Protein AF-A0A9P8Y0T2-F1 (afdb_monomer)

Structure (mmCIF, N/CA/C/O backbone):
data_AF-A0A9P8Y0T2-F1
#
_entry.id   AF-A0A9P8Y0T2-F1
#
loop_
_atom_site.group_PDB
_atom_site.id
_atom_site.type_symbol
_atom_site.label_atom_id
_atom_site.label_alt_id
_atom_site.label_comp_id
_atom_site.label_asym_id
_atom_site.label_entity_id
_atom_site.label_seq_id
_atom_site.pdbx_PDB_ins_code
_atom_site.Cartn_x
_atom_site.Cartn_y
_atom_site.Cartn_z
_atom_site.occupancy
_atom_site.B_iso_or_equiv
_atom_site.auth_seq_id
_atom_site.auth_comp_id
_atom_site.auth_asym_id
_atom_site.auth_atom_id
_atom_site.pdbx_PDB_model_num
ATOM 1 N N . MET A 1 1 ? 9.370 -2.115 -19.697 1.00 66.06 1 MET A N 1
ATOM 2 C CA . MET A 1 1 ? 8.048 -1.957 -19.065 1.00 66.06 1 MET A CA 1
ATOM 3 C C . MET A 1 1 ? 7.428 -0.648 -19.509 1.00 66.06 1 MET A C 1
ATOM 5 O O . MET A 1 1 ? 8.153 0.275 -19.869 1.00 66.06 1 MET A O 1
ATOM 9 N N . SER A 1 2 ? 6.104 -0.543 -19.513 1.00 83.56 2 SER A N 1
ATOM 10 C CA . SER A 1 2 ? 5.389 0.677 -19.894 1.00 83.56 2 SER A CA 1
ATOM 11 C C . SER A 1 2 ? 5.462 1.771 -18.817 1.00 83.56 2 SER A C 1
ATOM 13 O O . SER A 1 2 ? 4.901 1.629 -17.729 1.00 83.56 2 SER A O 1
ATOM 15 N N . SER A 1 3 ? 6.065 2.924 -19.147 1.00 90.44 3 SER A N 1
ATOM 16 C CA . SER A 1 3 ? 6.069 4.123 -18.279 1.00 90.44 3 SER A CA 1
ATOM 17 C C . SER A 1 3 ? 4.651 4.513 -17.838 1.00 90.44 3 SER A C 1
ATOM 19 O O . SER A 1 3 ? 4.411 4.823 -16.671 1.00 90.44 3 SER A O 1
ATOM 21 N N . ARG A 1 4 ? 3.671 4.396 -18.744 1.00 94.50 4 ARG A N 1
ATOM 22 C CA . ARG A 1 4 ? 2.270 4.737 -18.469 1.00 94.50 4 ARG A CA 1
ATOM 23 C C . ARG A 1 4 ? 1.627 3.795 -17.449 1.00 94.50 4 ARG A C 1
ATOM 25 O O . ARG A 1 4 ? 0.858 4.256 -16.609 1.00 94.50 4 ARG A O 1
ATOM 32 N N . ALA A 1 5 ? 1.955 2.501 -17.488 1.00 94.56 5 ALA A N 1
ATOM 33 C CA . ALA A 1 5 ? 1.454 1.536 -16.508 1.00 94.56 5 ALA A CA 1
ATOM 34 C C . ALA A 1 5 ? 1.958 1.869 -15.095 1.00 94.56 5 ALA A C 1
ATOM 36 O O . ALA A 1 5 ? 1.181 1.852 -14.137 1.00 94.56 5 ALA A O 1
ATOM 37 N N . HIS A 1 6 ? 3.228 2.259 -14.9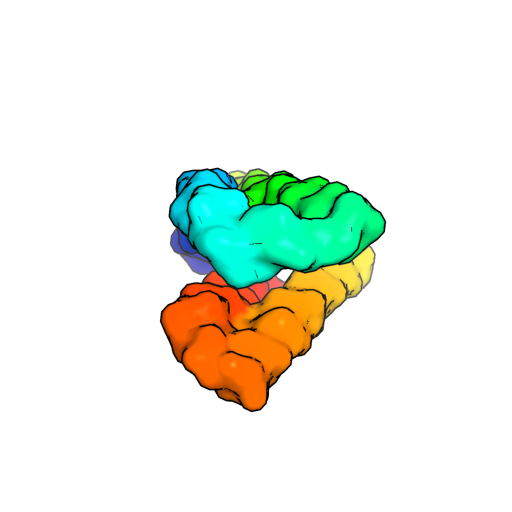72 1.00 95.44 6 HIS A N 1
ATOM 38 C CA . HIS A 1 6 ? 3.788 2.724 -13.706 1.00 95.44 6 HIS A CA 1
ATOM 39 C C . HIS A 1 6 ? 3.186 4.055 -13.238 1.00 95.44 6 HIS A C 1
ATOM 41 O O . HIS A 1 6 ? 2.869 4.178 -12.062 1.00 95.44 6 HIS A O 1
ATOM 47 N N . GLN A 1 7 ? 2.935 5.024 -14.125 1.00 97.06 7 GLN A N 1
ATOM 48 C CA . GLN A 1 7 ? 2.268 6.285 -13.752 1.00 97.06 7 GLN A CA 1
ATOM 49 C C . GLN A 1 7 ? 0.861 6.053 -13.190 1.00 97.06 7 GLN A C 1
ATOM 51 O O . GLN A 1 7 ? 0.519 6.585 -12.135 1.00 97.06 7 GLN A O 1
ATOM 56 N N . VAL A 1 8 ? 0.054 5.228 -13.865 1.00 97.31 8 VAL A N 1
ATOM 57 C CA . VAL A 1 8 ? -1.298 4.878 -13.399 1.00 97.31 8 VAL A CA 1
ATOM 58 C C . VAL A 1 8 ? -1.233 4.181 -12.041 1.00 97.31 8 VAL A C 1
ATOM 60 O O . VAL A 1 8 ? -1.990 4.521 -11.132 1.00 97.31 8 VAL A O 1
ATOM 63 N N . THR A 1 9 ? -0.294 3.250 -11.877 1.00 97.31 9 THR A N 1
ATOM 64 C CA . THR A 1 9 ? -0.096 2.528 -10.614 1.00 97.31 9 THR A CA 1
ATOM 65 C C . THR A 1 9 ? 0.365 3.467 -9.496 1.00 97.31 9 THR A C 1
ATOM 67 O O . THR A 1 9 ? -0.144 3.384 -8.380 1.00 97.31 9 THR A O 1
ATOM 70 N N . ALA A 1 10 ? 1.260 4.416 -9.792 1.00 97.94 10 ALA A N 1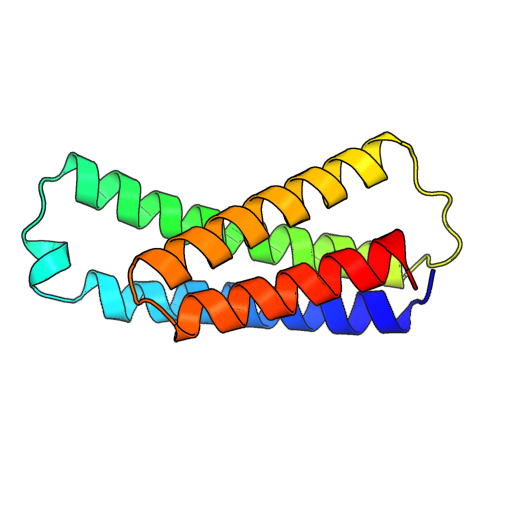
ATOM 71 C CA . ALA A 1 10 ? 1.715 5.432 -8.848 1.00 97.94 10 ALA A CA 1
ATOM 72 C C . ALA A 1 10 ? 0.556 6.308 -8.354 1.00 97.94 10 ALA A C 1
ATOM 74 O O . ALA A 1 10 ? 0.394 6.495 -7.149 1.00 97.94 10 ALA A O 1
ATOM 75 N N . ILE A 1 11 ? -0.293 6.788 -9.269 1.00 98.31 11 ILE A N 1
ATOM 76 C CA . ILE A 1 11 ? -1.490 7.568 -8.924 1.00 98.31 11 ILE A CA 1
ATOM 77 C C . ILE A 1 11 ? -2.456 6.727 -8.082 1.00 98.31 11 ILE A C 1
ATOM 79 O O . ILE A 1 11 ? -2.952 7.207 -7.063 1.00 98.31 11 ILE A O 1
ATOM 83 N N . GLY A 1 12 ? -2.694 5.467 -8.458 1.00 98.06 12 GLY A N 1
ATOM 84 C CA . GLY A 1 12 ? -3.560 4.558 -7.703 1.00 98.06 12 GLY A CA 1
ATOM 85 C C . GLY A 1 12 ? -3.095 4.371 -6.257 1.00 98.06 12 GLY A C 1
ATOM 86 O O . GLY A 1 12 ? -3.894 4.491 -5.323 1.00 98.06 12 GLY A O 1
ATOM 87 N N . TRP A 1 13 ? -1.795 4.155 -6.051 1.00 98.25 13 TRP A N 1
ATOM 88 C CA . TRP A 1 13 ? -1.212 4.053 -4.715 1.00 98.25 13 TRP A CA 1
ATOM 89 C C . TRP A 1 13 ? -1.247 5.364 -3.937 1.00 98.25 13 TRP A C 1
ATOM 91 O O . TRP A 1 13 ? -1.540 5.346 -2.742 1.00 98.25 13 TRP A O 1
ATOM 101 N N . LEU A 1 14 ? -1.018 6.501 -4.598 1.00 98.56 14 LEU A N 1
ATOM 102 C CA . LEU A 1 14 ? -1.078 7.816 -3.963 1.00 98.56 14 LEU A CA 1
ATOM 103 C C . LEU A 1 14 ? -2.490 8.118 -3.444 1.00 98.56 14 LEU A C 1
ATOM 105 O O . LEU A 1 14 ? -2.664 8.486 -2.281 1.00 98.56 14 LEU A O 1
ATOM 109 N N . LEU A 1 15 ? -3.507 7.897 -4.282 1.00 98.31 15 LEU A N 1
ATOM 110 C CA . LEU A 1 15 ? -4.910 8.052 -3.896 1.00 98.31 15 LEU A CA 1
ATOM 111 C C . LEU A 1 15 ? -5.283 7.093 -2.761 1.00 98.31 15 LEU A C 1
ATOM 113 O O . LEU A 1 15 ? -5.948 7.496 -1.808 1.00 98.31 15 LEU A O 1
ATOM 117 N N . THR A 1 16 ? -4.804 5.848 -2.820 1.00 97.88 16 THR A N 1
ATOM 118 C CA . THR A 1 16 ? -5.034 4.856 -1.761 1.00 97.88 16 THR A CA 1
ATOM 119 C C . THR A 1 16 ? -4.365 5.269 -0.452 1.00 97.88 16 THR A C 1
ATOM 121 O O . THR A 1 16 ? -4.988 5.161 0.597 1.00 97.88 16 THR A O 1
ATOM 124 N N . SER A 1 17 ? -3.141 5.804 -0.485 1.00 98.25 17 SER A N 1
ATOM 125 C CA . SER A 1 17 ? -2.436 6.305 0.702 1.00 98.25 17 SER A CA 1
ATOM 126 C C . SER A 1 17 ? -3.215 7.428 1.393 1.00 98.25 17 SER A C 1
ATOM 128 O O . SER A 1 17 ? -3.460 7.370 2.605 1.00 98.25 17 SER A O 1
ATOM 130 N N . PHE A 1 18 ? -3.685 8.419 0.629 1.00 97.81 18 PHE A N 1
ATOM 131 C CA . PHE A 1 18 ? -4.488 9.507 1.184 1.00 97.81 18 PHE A CA 1
ATOM 132 C C . PHE A 1 18 ? -5.853 9.029 1.677 1.00 97.81 18 PHE A C 1
ATOM 134 O O . PHE A 1 18 ? -6.223 9.332 2.810 1.00 97.81 18 PHE A O 1
ATOM 141 N N . GLY A 1 19 ? -6.575 8.234 0.884 1.00 96.31 19 GLY A N 1
ATOM 142 C CA . GLY A 1 19 ? -7.869 7.674 1.280 1.00 96.31 19 GLY A CA 1
ATOM 143 C C . GLY A 1 19 ? -7.772 6.804 2.537 1.00 96.31 19 GLY A C 1
ATOM 144 O O . GLY A 1 19 ? -8.583 6.932 3.456 1.00 96.31 19 GLY A O 1
ATOM 145 N N . HIS A 1 20 ? -6.729 5.981 2.644 1.00 96.31 20 HIS A N 1
ATOM 146 C CA . HIS A 1 20 ? -6.445 5.183 3.835 1.00 96.31 20 HIS A CA 1
ATOM 147 C C . HIS A 1 20 ? -6.161 6.079 5.048 1.00 96.31 20 HIS A C 1
ATOM 149 O O . HIS A 1 20 ? -6.735 5.894 6.116 1.00 96.31 20 HIS A O 1
ATOM 155 N N . THR A 1 21 ? -5.362 7.132 4.882 1.00 96.75 21 THR A N 1
ATOM 156 C CA . THR A 1 21 ? -5.078 8.091 5.962 1.00 96.75 21 THR A CA 1
ATOM 157 C C . THR A 1 21 ? -6.330 8.830 6.431 1.00 96.75 21 THR A C 1
ATOM 159 O O . THR A 1 21 ? -6.539 8.993 7.631 1.00 96.75 21 THR A O 1
ATOM 162 N N . ILE A 1 22 ? -7.186 9.263 5.505 1.00 95.69 22 ILE A N 1
ATOM 163 C CA . ILE A 1 22 ? -8.419 9.988 5.829 1.00 95.69 22 IL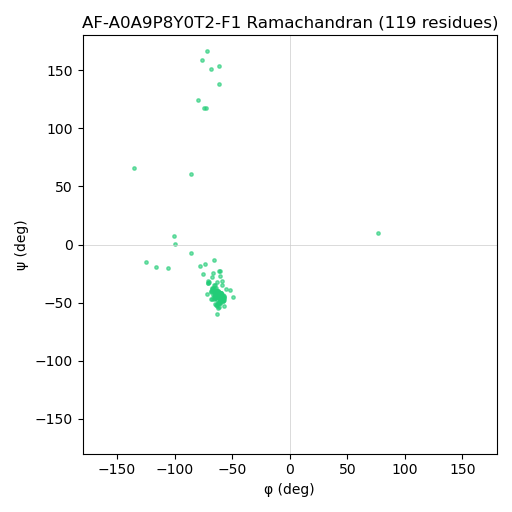E A CA 1
ATOM 164 C C . ILE A 1 22 ? -9.418 9.061 6.531 1.00 95.69 22 ILE A C 1
ATOM 166 O O . ILE A 1 22 ? -9.945 9.422 7.586 1.00 95.69 22 ILE A O 1
ATOM 170 N N . SER A 1 23 ? -9.621 7.850 6.003 1.00 94.50 23 SER A N 1
ATOM 171 C CA . SER A 1 23 ? -10.538 6.862 6.592 1.00 94.50 23 SER A CA 1
ATOM 172 C C . SER A 1 23 ? -10.129 6.438 8.004 1.00 94.50 23 SER A C 1
ATOM 174 O O . SER A 1 23 ? -11.000 6.068 8.789 1.00 94.50 23 SER A O 1
ATOM 176 N N . ALA A 1 24 ? -8.849 6.586 8.380 1.00 93.25 24 ALA A N 1
ATOM 177 C CA . ALA A 1 24 ? -8.370 6.371 9.747 1.00 93.25 24 ALA A CA 1
ATOM 178 C C . ALA A 1 24 ? -9.228 7.102 10.785 1.00 93.25 24 ALA A C 1
ATOM 180 O O . ALA A 1 24 ? -9.625 6.525 11.795 1.00 93.25 24 ALA A O 1
ATOM 181 N N . LYS A 1 25 ? -9.553 8.371 10.513 1.00 90.44 25 LYS A N 1
ATOM 182 C CA . LYS A 1 25 ? -10.355 9.197 11.420 1.00 90.44 25 LYS A CA 1
ATOM 183 C C . LYS A 1 25 ? -11.764 8.644 11.578 1.00 90.44 25 LYS A C 1
ATOM 185 O O . LYS A 1 25 ? -12.283 8.628 12.690 1.00 90.44 25 LYS A O 1
ATOM 190 N N . GLU A 1 26 ? -12.363 8.180 10.487 1.00 90.12 26 GLU A N 1
ATOM 191 C CA . GLU A 1 26 ? -13.723 7.656 10.484 1.00 90.12 26 GLU A CA 1
ATOM 192 C C . GLU A 1 26 ? -13.827 6.410 11.366 1.00 90.12 26 GLU A C 1
ATOM 194 O O . GLU A 1 26 ? -14.543 6.431 12.370 1.00 90.12 26 GLU A O 1
ATOM 199 N N . TRP A 1 27 ? -13.071 5.349 11.069 1.00 88.56 27 TRP A N 1
ATOM 200 C CA . TRP A 1 27 ? -13.231 4.089 11.799 1.00 88.56 27 TRP A CA 1
ATOM 201 C C . TRP A 1 27 ? -12.711 4.176 13.240 1.00 88.56 27 TRP A C 1
ATOM 203 O O . TRP A 1 27 ? -13.331 3.614 14.141 1.00 88.56 27 TRP A O 1
ATOM 213 N N . GLN A 1 28 ? -11.656 4.961 13.502 1.00 94.56 28 GLN A N 1
ATOM 214 C CA . GLN A 1 28 ? -11.145 5.152 14.866 1.00 94.56 28 GLN A CA 1
ATOM 215 C C . GLN A 1 28 ? -12.053 6.043 15.729 1.00 94.56 28 GLN A C 1
ATOM 217 O O . GLN A 1 28 ? -11.953 6.044 16.961 1.00 94.56 28 GLN A O 1
ATOM 222 N N . SER A 1 29 ? -12.961 6.806 15.111 1.00 93.44 29 SER A N 1
ATOM 223 C CA . SER A 1 29 ? -13.957 7.594 15.841 1.00 93.44 29 SER A CA 1
ATOM 224 C C . SER A 1 29 ? -15.132 6.757 16.354 1.00 93.44 29 SER A C 1
ATOM 226 O O . SER A 1 29 ? -15.827 7.204 17.279 1.00 93.44 29 SER A O 1
ATOM 228 N N . ARG A 1 30 ? -15.342 5.557 15.795 1.00 94.75 30 ARG A N 1
ATOM 229 C CA . ARG A 1 30 ? -16.478 4.694 16.117 1.00 94.75 30 ARG A CA 1
ATOM 230 C C . ARG A 1 30 ? -16.395 4.148 17.545 1.00 94.75 30 ARG A C 1
ATOM 232 O O . ARG A 1 30 ? -15.320 3.978 18.124 1.00 94.75 30 ARG A O 1
ATOM 239 N N . LYS A 1 31 ? -17.569 3.893 18.134 1.00 95.44 31 LYS A N 1
ATOM 240 C CA . LYS A 1 31 ? -17.694 3.419 19.524 1.00 95.44 31 LYS A CA 1
ATOM 241 C C . LYS A 1 31 ? -17.036 2.052 19.728 1.00 95.44 31 LYS A C 1
ATOM 243 O O . LYS A 1 31 ? -16.369 1.870 20.737 1.00 95.44 31 LYS A O 1
ATOM 248 N N . ASP A 1 32 ? -17.189 1.151 18.759 1.00 93.12 32 ASP A N 1
ATOM 249 C CA . ASP A 1 32 ? -16.604 -0.195 18.747 1.00 93.12 32 ASP A CA 1
ATOM 250 C C . ASP A 1 32 ? -15.071 -0.161 18.812 1.00 93.12 32 ASP A C 1
ATOM 252 O O . ASP A 1 32 ? -14.479 -0.859 19.632 1.00 93.12 32 ASP A O 1
ATOM 256 N N . PHE A 1 33 ? -14.419 0.704 18.031 1.00 94.88 33 PHE A N 1
ATOM 257 C CA . PHE A 1 33 ? -12.969 0.878 18.107 1.00 94.88 33 PHE A CA 1
ATOM 258 C C . PHE A 1 33 ? -12.532 1.530 19.418 1.00 94.88 33 PHE A C 1
ATOM 260 O O . PHE A 1 33 ? -11.536 1.135 20.016 1.00 94.88 33 PHE A O 1
ATOM 267 N N . LYS A 1 34 ? -13.275 2.527 19.907 1.00 94.75 34 LYS A N 1
ATOM 268 C CA . LYS A 1 34 ? -12.940 3.202 21.170 1.00 94.75 34 LYS A CA 1
ATOM 269 C C . LYS A 1 34 ? -13.087 2.299 22.393 1.00 94.75 34 LYS A C 1
ATOM 271 O O . LYS A 1 34 ? -12.426 2.573 23.391 1.00 94.75 34 LYS A O 1
ATOM 276 N N . SER A 1 35 ? -13.921 1.261 22.320 1.00 96.38 35 SER A N 1
ATOM 277 C CA . SER A 1 35 ? -14.163 0.330 23.424 1.00 96.38 35 SER A CA 1
ATOM 278 C C . SER A 1 35 ? -13.159 -0.822 23.520 1.00 96.38 35 SER A C 1
ATOM 280 O O . SER A 1 35 ? -13.216 -1.576 24.488 1.00 96.38 35 SER A O 1
ATOM 282 N N . ILE A 1 36 ? -12.254 -0.999 22.547 1.00 96.00 36 ILE A N 1
ATOM 283 C CA . ILE A 1 36 ? -11.242 -2.065 22.620 1.00 96.00 36 ILE A CA 1
ATOM 284 C C . ILE A 1 36 ? -10.107 -1.707 23.591 1.00 96.00 36 ILE A C 1
ATOM 286 O O . ILE A 1 36 ? -9.845 -0.538 23.877 1.00 96.00 36 ILE A O 1
ATOM 290 N N . GLY A 1 37 ? -9.394 -2.726 24.077 1.00 97.56 37 GLY A N 1
ATOM 291 C CA . GLY A 1 37 ? -8.263 -2.548 24.990 1.00 97.56 37 GLY A CA 1
ATOM 292 C C . GLY A 1 37 ? -7.112 -1.730 24.388 1.00 97.56 37 GLY A C 1
ATOM 293 O O . GLY A 1 37 ? -6.893 -1.725 23.175 1.00 97.56 37 GLY A O 1
ATOM 294 N N . ASN A 1 38 ? -6.332 -1.072 25.253 1.00 96.88 38 ASN A N 1
ATOM 295 C CA . ASN A 1 38 ? -5.285 -0.125 24.849 1.00 96.88 38 ASN A CA 1
ATOM 296 C C . ASN A 1 38 ? -4.252 -0.716 23.874 1.00 96.88 38 ASN A C 1
ATOM 298 O O . ASN A 1 38 ? -3.836 -0.035 22.937 1.00 96.88 38 ASN A O 1
ATOM 302 N N . LEU A 1 39 ? -3.874 -1.987 24.060 1.00 97.62 39 LEU A N 1
ATOM 303 C CA . LEU A 1 39 ? -2.948 -2.684 23.165 1.00 97.62 39 LEU A CA 1
ATOM 304 C C . LEU A 1 39 ? -3.514 -2.769 21.739 1.00 97.62 39 LEU A C 1
ATOM 306 O O . LEU A 1 39 ? -2.879 -2.306 20.796 1.00 97.62 39 LEU A O 1
ATOM 310 N N . ALA A 1 40 ? -4.737 -3.289 21.589 1.00 96.69 40 ALA A N 1
ATOM 311 C CA . ALA A 1 40 ? -5.392 -3.433 20.289 1.00 96.69 40 ALA A CA 1
ATOM 312 C C . ALA A 1 40 ? -5.632 -2.073 19.618 1.00 96.69 40 ALA A C 1
ATOM 314 O O . ALA A 1 40 ? -5.401 -1.927 18.419 1.00 96.69 40 ALA A O 1
ATOM 315 N N . LYS A 1 41 ? -6.026 -1.063 20.400 1.00 96.06 41 LYS A N 1
ATOM 316 C CA . LYS A 1 41 ? -6.201 0.310 19.920 1.00 96.06 41 LYS A CA 1
ATOM 317 C C . LYS A 1 41 ? -4.892 0.895 19.395 1.00 96.06 41 LYS A C 1
ATOM 319 O O . LYS A 1 41 ? -4.857 1.396 18.278 1.00 96.06 41 LYS A O 1
ATOM 324 N N . THR A 1 42 ? -3.813 0.780 20.165 1.00 96.31 42 THR A N 1
ATOM 325 C CA . THR A 1 42 ? -2.490 1.296 19.783 1.00 96.31 42 THR A CA 1
ATOM 326 C C . THR A 1 42 ? -1.967 0.600 18.530 1.00 96.31 42 THR A C 1
ATOM 328 O O . THR A 1 42 ? -1.625 1.273 17.558 1.00 96.31 42 THR A O 1
ATOM 331 N N . CYS A 1 43 ? -1.967 -0.736 18.506 1.00 97.19 43 CYS A N 1
ATOM 332 C CA . CYS A 1 43 ? -1.513 -1.504 17.347 1.00 97.19 43 CYS A CA 1
ATOM 333 C C . CYS A 1 43 ? -2.381 -1.244 16.109 1.00 97.19 43 CYS A C 1
ATOM 335 O O . CYS A 1 43 ? -1.844 -1.103 15.015 1.00 97.19 43 CYS A O 1
ATOM 337 N N . GL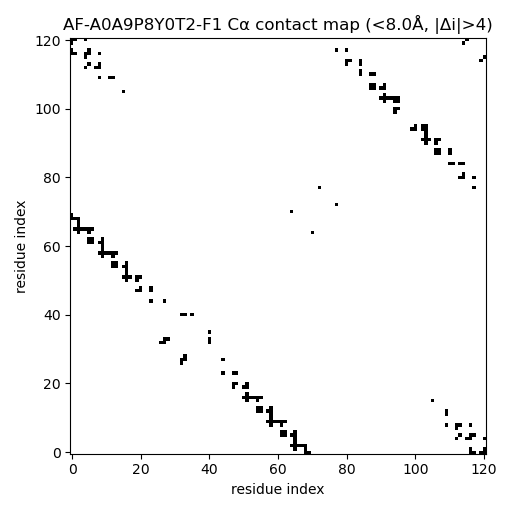Y A 1 44 ? -3.702 -1.128 16.274 1.00 95.38 44 GLY A N 1
ATOM 338 C CA . GLY A 1 44 ? -4.623 -0.811 15.185 1.00 95.38 44 GLY A CA 1
ATOM 339 C C . GLY A 1 44 ? -4.392 0.586 14.612 1.00 95.38 44 GLY A C 1
ATOM 340 O O . GLY A 1 44 ? -4.305 0.740 13.398 1.00 95.38 44 GLY A O 1
ATOM 341 N N . THR A 1 45 ? -4.231 1.599 15.467 1.00 96.12 45 THR A N 1
ATOM 342 C CA . THR A 1 45 ? -3.960 2.974 15.031 1.00 96.12 45 THR A CA 1
ATOM 343 C C . THR A 1 45 ? -2.608 3.086 14.333 1.00 96.12 45 THR A C 1
ATOM 345 O O . THR A 1 45 ? -2.542 3.606 13.220 1.00 96.12 45 THR A O 1
ATOM 348 N N . VAL A 1 46 ? -1.533 2.591 14.954 1.00 97.12 46 VAL A N 1
ATOM 349 C CA . VAL A 1 46 ? -0.182 2.665 14.374 1.00 97.12 46 VAL A CA 1
ATOM 350 C C . VAL A 1 46 ? -0.101 1.838 13.094 1.00 97.12 46 VAL A C 1
ATOM 352 O O . VAL A 1 46 ? 0.374 2.348 12.082 1.00 97.12 46 VAL A O 1
ATOM 355 N N . GLY A 1 47 ? -0.626 0.610 13.103 1.00 96.44 47 GLY A N 1
ATOM 356 C CA . GLY A 1 47 ? -0.649 -0.265 11.931 1.00 96.44 47 GLY A CA 1
ATOM 357 C C . GLY A 1 47 ? -1.398 0.355 10.750 1.00 96.44 47 GLY A C 1
ATOM 358 O O . GLY A 1 47 ? -0.972 0.222 9.605 1.00 96.44 47 GLY A O 1
ATOM 359 N N . TRP A 1 48 ? -2.459 1.119 11.015 1.00 96.31 48 TRP A N 1
ATOM 360 C CA . TRP A 1 48 ? -3.181 1.839 9.971 1.00 96.31 48 TRP A CA 1
ATOM 361 C C . TRP A 1 48 ? -2.326 2.931 9.313 1.00 96.31 48 TRP A C 1
ATOM 363 O O . TRP A 1 48 ? -2.236 3.001 8.088 1.00 96.31 48 TRP A O 1
ATOM 373 N N . TYR A 1 49 ? -1.631 3.756 10.099 1.00 97.25 49 TYR A N 1
ATOM 374 C CA . TYR A 1 49 ? -0.745 4.783 9.536 1.00 97.25 49 TYR A CA 1
ATOM 375 C C . TYR A 1 49 ? 0.518 4.193 8.891 1.00 97.25 49 TYR A C 1
ATOM 377 O O . TYR A 1 49 ? 0.982 4.720 7.880 1.00 97.25 49 TYR A O 1
ATOM 385 N N . GLN A 1 50 ? 1.034 3.068 9.398 1.00 97.56 50 GLN A N 1
ATOM 386 C CA . GLN A 1 50 ? 2.084 2.302 8.718 1.00 97.56 50 GLN A CA 1
ATOM 387 C C . GLN A 1 50 ? 1.613 1.816 7.341 1.00 97.56 50 GLN A C 1
ATOM 389 O O . GLN A 1 50 ? 2.348 1.962 6.367 1.00 97.56 50 GLN A O 1
ATOM 394 N N . GLY A 1 51 ? 0.373 1.324 7.229 1.00 96.12 51 GLY A N 1
ATOM 395 C CA . GLY A 1 51 ? -0.245 0.974 5.946 1.00 96.12 51 GLY A CA 1
ATOM 396 C C . GLY A 1 51 ? -0.328 2.163 4.983 1.00 96.12 51 GLY A C 1
ATOM 397 O O . GLY A 1 51 ? 0.044 2.040 3.818 1.00 96.12 51 GLY A O 1
ATOM 398 N N . SER A 1 52 ? -0.714 3.346 5.473 1.00 97.56 52 SER A N 1
ATOM 399 C CA . SER A 1 52 ? -0.700 4.573 4.662 1.00 97.56 52 SER A CA 1
ATOM 400 C C . SER A 1 52 ? 0.697 4.918 4.136 1.00 97.56 52 SER A C 1
ATOM 402 O O . SER A 1 52 ? 0.845 5.265 2.961 1.00 97.56 52 SER A O 1
ATOM 404 N N . GLY A 1 53 ? 1.721 4.800 4.987 1.00 98.00 53 GLY A N 1
ATOM 405 C CA . GLY A 1 53 ? 3.120 5.002 4.607 1.00 98.00 53 GLY A CA 1
ATOM 406 C C . GLY A 1 53 ? 3.598 3.981 3.572 1.00 98.00 53 GLY A C 1
ATOM 407 O O . GLY A 1 53 ? 4.214 4.363 2.581 1.00 98.00 53 GLY A O 1
ATOM 408 N N . LEU A 1 54 ? 3.244 2.704 3.742 1.00 96.81 54 LEU A N 1
ATOM 409 C CA . LEU A 1 54 ? 3.533 1.650 2.767 1.00 96.81 54 LEU A CA 1
ATOM 410 C C . LEU A 1 54 ? 2.948 1.985 1.389 1.00 96.81 54 LEU A C 1
ATOM 412 O O . LEU A 1 54 ? 3.647 1.879 0.385 1.00 96.81 54 LEU A O 1
ATOM 416 N N . PHE A 1 55 ? 1.693 2.433 1.326 1.00 98.06 55 PHE A N 1
ATOM 417 C CA . PHE A 1 55 ? 1.073 2.817 0.055 1.00 98.06 55 PHE A CA 1
ATOM 418 C C . PHE A 1 55 ? 1.774 4.018 -0.587 1.00 98.06 55 PHE A C 1
ATOM 420 O O . PHE A 1 55 ? 1.959 4.033 -1.800 1.00 98.06 55 PHE A O 1
ATOM 427 N N . LEU A 1 56 ? 2.236 4.993 0.204 1.00 98.56 56 LEU A N 1
ATOM 428 C CA . LEU A 1 56 ? 3.022 6.112 -0.321 1.00 98.56 56 LEU A CA 1
ATOM 429 C C . LEU A 1 56 ? 4.373 5.645 -0.885 1.00 98.56 56 LEU A C 1
ATOM 431 O O . LEU A 1 56 ? 4.771 6.093 -1.957 1.00 98.56 56 LEU A O 1
ATOM 435 N N . ILE A 1 57 ? 5.053 4.717 -0.207 1.00 98.06 57 ILE A N 1
ATOM 436 C CA . ILE A 1 57 ? 6.298 4.113 -0.704 1.00 98.06 57 ILE A CA 1
ATOM 437 C C . ILE A 1 57 ? 6.056 3.435 -2.057 1.00 98.06 57 ILE A C 1
ATOM 439 O O . ILE A 1 57 ? 6.814 3.666 -2.995 1.00 98.06 57 ILE A O 1
ATOM 443 N N . LEU A 1 58 ? 4.977 2.658 -2.195 1.00 97.44 58 LEU A N 1
ATOM 444 C CA . LEU A 1 58 ? 4.627 2.015 -3.467 1.00 97.44 58 LEU A CA 1
ATOM 445 C C . LEU A 1 58 ? 4.283 3.035 -4.562 1.00 97.44 58 LEU A C 1
ATOM 447 O O . LEU A 1 58 ? 4.638 2.824 -5.724 1.00 97.44 58 LEU A O 1
ATOM 451 N N . ALA A 1 59 ? 3.650 4.158 -4.213 1.00 98.25 59 ALA A N 1
ATOM 452 C CA . ALA A 1 59 ? 3.399 5.247 -5.154 1.00 98.25 59 ALA A CA 1
ATOM 453 C C . ALA A 1 59 ? 4.710 5.836 -5.693 1.00 98.25 59 ALA A C 1
ATOM 455 O O . ALA A 1 59 ? 4.899 5.929 -6.907 1.00 98.25 59 ALA A O 1
ATOM 456 N N . LEU A 1 60 ? 5.633 6.181 -4.792 1.00 97.81 60 LEU A N 1
ATOM 457 C CA . LEU A 1 60 ? 6.936 6.752 -5.137 1.00 97.81 60 LEU A CA 1
ATOM 458 C C . LEU A 1 60 ? 7.795 5.771 -5.937 1.00 97.81 60 LEU A C 1
ATOM 460 O O . LEU A 1 60 ? 8.424 6.171 -6.914 1.00 97.81 60 LEU A O 1
ATOM 464 N N . LEU A 1 61 ? 7.772 4.488 -5.575 1.00 94.56 61 LEU A N 1
ATOM 465 C CA . LEU A 1 61 ? 8.510 3.443 -6.276 1.00 94.56 61 LEU A CA 1
ATOM 466 C C . LEU A 1 61 ? 8.028 3.281 -7.724 1.00 94.56 61 LEU A C 1
ATOM 468 O O . LEU A 1 61 ? 8.834 3.240 -8.650 1.00 94.56 61 LEU A O 1
ATOM 472 N N . ASN A 1 62 ? 6.711 3.267 -7.950 1.00 95.50 62 ASN A N 1
ATOM 473 C CA . ASN A 1 62 ? 6.182 3.238 -9.314 1.00 95.50 62 ASN A CA 1
ATOM 474 C C . ASN A 1 62 ? 6.476 4.534 -10.067 1.00 95.50 62 ASN A C 1
ATOM 476 O O . ASN A 1 62 ? 6.801 4.488 -11.250 1.00 95.50 62 ASN A O 1
ATOM 480 N N . TYR A 1 63 ? 6.420 5.690 -9.405 1.00 96.38 63 TYR A N 1
ATOM 481 C CA . TYR A 1 63 ? 6.811 6.936 -10.051 1.00 96.38 63 TYR A CA 1
ATOM 482 C C . TYR A 1 63 ? 8.276 6.883 -10.503 1.00 96.38 63 TYR A C 1
ATOM 484 O O . TYR A 1 63 ? 8.561 7.190 -11.659 1.00 96.38 63 TYR A O 1
ATOM 492 N N . GLN A 1 64 ? 9.181 6.378 -9.662 1.00 93.75 64 GLN A N 1
ATOM 493 C CA . GLN A 1 64 ? 10.582 6.162 -10.018 1.00 93.75 64 GLN A CA 1
ATOM 494 C C . GLN A 1 64 ? 10.733 5.249 -11.244 1.00 93.75 64 GLN A C 1
ATOM 496 O O . GLN A 1 64 ? 11.443 5.607 -12.183 1.00 93.75 64 GLN A O 1
ATOM 501 N N . TYR A 1 65 ? 10.036 4.110 -11.288 1.00 92.62 65 TYR A N 1
ATOM 502 C CA . TYR A 1 65 ? 10.065 3.224 -12.459 1.00 92.62 65 TYR A CA 1
ATOM 503 C C . TYR A 1 65 ? 9.497 3.887 -13.718 1.00 92.62 65 TYR A C 1
ATOM 505 O O . TYR A 1 65 ? 9.984 3.644 -14.821 1.00 92.62 65 TYR A O 1
ATOM 513 N N . SER A 1 66 ? 8.518 4.783 -13.573 1.00 94.12 66 SER A N 1
ATOM 514 C CA . SER A 1 66 ? 7.957 5.509 -14.713 1.00 94.12 66 SER A CA 1
ATOM 515 C C . SER A 1 66 ? 8.931 6.488 -15.370 1.00 94.12 66 SER A C 1
ATOM 517 O O . SER A 1 66 ? 8.807 6.733 -16.573 1.00 94.12 66 SER A O 1
ATOM 519 N N . LEU A 1 67 ? 9.891 7.022 -14.606 1.00 93.75 67 LEU A N 1
ATOM 520 C CA . LEU A 1 67 ? 10.918 7.942 -15.103 1.00 93.75 67 LEU A CA 1
ATOM 521 C C . LEU A 1 67 ? 12.000 7.216 -15.918 1.00 93.75 67 LEU A C 1
ATOM 523 O O . LEU A 1 67 ? 12.604 7.824 -16.797 1.00 93.75 67 LEU A O 1
ATOM 527 N N . SER A 1 68 ? 12.200 5.918 -15.664 1.00 88.12 68 SER A N 1
ATOM 528 C CA . SER A 1 68 ? 13.225 5.093 -16.317 1.00 88.12 68 SER A CA 1
ATOM 529 C C . SER A 1 68 ? 12.666 3.726 -16.752 1.00 88.12 68 SER A C 1
ATOM 531 O O . SER A 1 68 ? 13.110 2.692 -16.252 1.00 88.12 68 SER A O 1
ATOM 533 N N . PRO A 1 69 ? 11.719 3.678 -17.709 1.00 77.31 69 PRO A N 1
ATOM 534 C CA . PRO A 1 69 ? 10.998 2.452 -18.094 1.00 77.31 69 PRO A CA 1
ATOM 535 C C . PRO A 1 69 ? 11.869 1.365 -18.753 1.00 77.31 69 PRO A C 1
ATOM 537 O O . PRO A 1 69 ? 11.430 0.222 -18.924 1.00 77.31 69 PRO A O 1
ATOM 540 N N . THR A 1 70 ? 13.087 1.730 -19.163 1.00 77.88 70 THR A N 1
ATOM 541 C CA . THR A 1 70 ? 14.094 0.845 -19.766 1.00 77.88 70 THR A CA 1
ATOM 542 C C . THR A 1 70 ? 15.155 0.380 -18.769 1.00 77.88 70 THR A C 1
ATOM 544 O O . THR A 1 70 ? 16.073 -0.338 -19.163 1.00 77.88 70 THR A O 1
ATOM 547 N N . ALA A 1 71 ? 15.074 0.791 -17.498 1.00 79.12 71 ALA A N 1
ATOM 548 C CA . ALA A 1 71 ? 16.001 0.327 -16.476 1.00 79.12 71 ALA A CA 1
ATOM 549 C C . ALA A 1 71 ? 15.884 -1.194 -16.299 1.00 79.12 71 ALA A C 1
ATOM 551 O O . ALA A 1 71 ? 14.791 -1.761 -16.295 1.00 79.12 71 ALA A O 1
ATOM 552 N N . ILE A 1 72 ? 17.026 -1.866 -16.152 1.00 76.12 72 ILE A N 1
ATOM 553 C CA . ILE A 1 72 ? 17.047 -3.297 -15.857 1.00 76.12 72 ILE A CA 1
ATOM 554 C C . ILE A 1 72 ? 16.604 -3.481 -14.406 1.00 76.12 72 ILE A C 1
ATOM 556 O O . ILE A 1 72 ? 17.281 -3.030 -13.485 1.00 76.12 72 ILE A O 1
ATOM 560 N N . HIS A 1 73 ? 15.487 -4.177 -14.208 1.00 84.88 73 HIS A N 1
ATOM 561 C CA . HIS A 1 73 ? 15.030 -4.566 -12.878 1.00 84.88 73 HIS A CA 1
ATOM 562 C C . HIS A 1 73 ? 15.791 -5.794 -12.391 1.00 84.88 73 HIS A C 1
ATOM 564 O O . HIS A 1 73 ? 15.800 -6.848 -13.037 1.00 84.88 73 HIS A O 1
ATOM 570 N N . THR A 1 74 ? 16.406 -5.663 -11.224 1.00 89.81 74 THR A N 1
ATOM 571 C CA . THR A 1 74 ? 17.143 -6.740 -10.573 1.00 89.81 74 THR A CA 1
ATOM 572 C C . THR A 1 74 ? 16.192 -7.809 -10.028 1.00 89.81 74 THR A C 1
ATOM 574 O O . THR A 1 74 ? 14.982 -7.605 -9.881 1.00 89.81 74 THR A O 1
ATOM 577 N N . SER A 1 75 ? 16.737 -8.972 -9.668 1.00 91.44 75 SER A N 1
ATOM 578 C CA . SER A 1 75 ? 15.970 -9.995 -8.944 1.00 91.44 75 SER A CA 1
ATOM 579 C C . SER A 1 75 ? 15.449 -9.488 -7.594 1.00 91.44 75 SER A C 1
ATOM 581 O O . SER A 1 75 ? 14.405 -9.947 -7.138 1.00 91.44 75 SER A O 1
ATOM 583 N N . ILE A 1 76 ? 16.135 -8.519 -6.977 1.00 93.31 76 ILE A N 1
ATOM 584 C CA . ILE A 1 76 ? 15.698 -7.897 -5.724 1.00 93.31 76 ILE A CA 1
ATOM 585 C C . ILE A 1 76 ? 14.487 -6.994 -5.958 1.00 93.31 76 ILE A C 1
ATOM 587 O O . ILE A 1 76 ? 13.523 -7.101 -5.206 1.00 93.31 76 ILE A O 1
ATOM 591 N N . ASP A 1 77 ? 14.467 -6.194 -7.029 1.00 90.62 77 ASP A N 1
ATOM 592 C CA . ASP A 1 77 ? 13.288 -5.384 -7.378 1.00 90.62 77 ASP A CA 1
ATOM 593 C C . ASP A 1 77 ? 12.051 -6.273 -7.562 1.00 90.62 77 ASP A C 1
ATOM 595 O O . ASP A 1 77 ? 10.990 -6.023 -6.990 1.00 90.62 77 ASP A O 1
ATOM 599 N N . LYS A 1 78 ? 12.213 -7.390 -8.284 1.00 91.00 78 LYS A N 1
ATOM 600 C CA . LYS A 1 78 ? 11.155 -8.397 -8.455 1.00 91.00 78 LYS A CA 1
ATOM 601 C C . LYS A 1 78 ? 10.692 -8.980 -7.125 1.00 91.00 78 LYS A C 1
ATOM 603 O O . LYS A 1 78 ? 9.488 -9.116 -6.926 1.00 91.00 78 LYS A O 1
ATOM 608 N N . ALA A 1 79 ? 11.612 -9.303 -6.217 1.00 95.31 79 ALA A N 1
ATOM 609 C CA . ALA A 1 79 ? 11.272 -9.837 -4.901 1.00 95.31 79 ALA A CA 1
ATOM 610 C C . ALA A 1 79 ? 10.509 -8.816 -4.040 1.00 95.31 79 ALA A C 1
ATOM 612 O O . ALA A 1 79 ? 9.516 -9.173 -3.403 1.00 95.31 79 ALA A O 1
ATOM 613 N N . VAL A 1 80 ? 10.922 -7.545 -4.061 1.00 94.12 80 VAL A N 1
ATOM 614 C CA . VAL A 1 80 ? 10.236 -6.448 -3.361 1.00 94.12 80 VAL A CA 1
ATOM 615 C C . VAL A 1 80 ? 8.807 -6.303 -3.877 1.00 94.12 80 VAL A C 1
ATOM 617 O O . VAL A 1 80 ? 7.861 -6.323 -3.086 1.00 94.12 80 VAL A O 1
ATOM 620 N N . ILE A 1 81 ? 8.625 -6.230 -5.198 1.00 94.75 81 ILE A N 1
ATOM 621 C CA . ILE A 1 81 ? 7.295 -6.065 -5.790 1.00 94.75 81 ILE A CA 1
ATOM 622 C C . ILE A 1 81 ? 6.423 -7.305 -5.591 1.00 94.75 81 ILE A C 1
ATOM 624 O O . ILE A 1 81 ? 5.252 -7.168 -5.239 1.00 94.75 81 ILE A O 1
ATOM 628 N N . ALA A 1 82 ? 6.971 -8.513 -5.734 1.00 95.75 82 ALA A N 1
ATOM 629 C CA . ALA A 1 82 ? 6.237 -9.746 -5.455 1.00 95.75 82 ALA A CA 1
ATOM 630 C C . ALA A 1 82 ? 5.756 -9.798 -3.996 1.00 95.75 82 ALA A C 1
ATOM 632 O O . ALA A 1 82 ? 4.603 -10.141 -3.735 1.00 95.75 82 ALA A O 1
ATOM 633 N N . 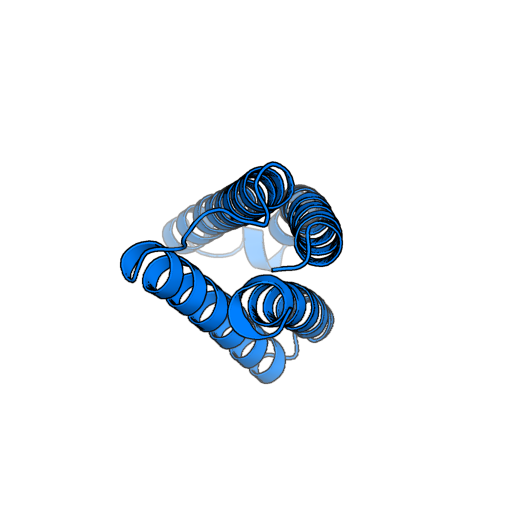THR A 1 83 ? 6.607 -9.389 -3.050 1.00 96.88 83 THR A N 1
ATOM 634 C CA . THR A 1 83 ? 6.257 -9.314 -1.624 1.00 96.88 83 THR A CA 1
ATOM 635 C C . THR A 1 83 ? 5.150 -8.291 -1.374 1.00 96.88 83 THR A C 1
ATOM 637 O O . THR A 1 83 ? 4.201 -8.574 -0.638 1.00 96.88 83 THR A O 1
ATOM 640 N N . ALA A 1 84 ? 5.224 -7.123 -2.017 1.00 95.81 84 ALA A N 1
ATOM 641 C CA . ALA A 1 84 ? 4.178 -6.111 -1.933 1.00 95.81 84 ALA A CA 1
ATOM 642 C C . ALA A 1 84 ? 2.839 -6.645 -2.470 1.00 95.81 84 ALA A C 1
ATOM 644 O O . ALA A 1 84 ? 1.834 -6.590 -1.763 1.00 95.81 84 ALA A O 1
ATOM 645 N N . VAL A 1 85 ? 2.825 -7.237 -3.669 1.00 96.62 85 VAL A N 1
ATOM 646 C CA . VAL A 1 85 ? 1.615 -7.827 -4.271 1.00 96.62 85 VAL A CA 1
ATOM 647 C C . VAL A 1 85 ? 1.023 -8.906 -3.363 1.00 96.62 85 VAL A C 1
ATOM 649 O O . VAL A 1 85 ? -0.168 -8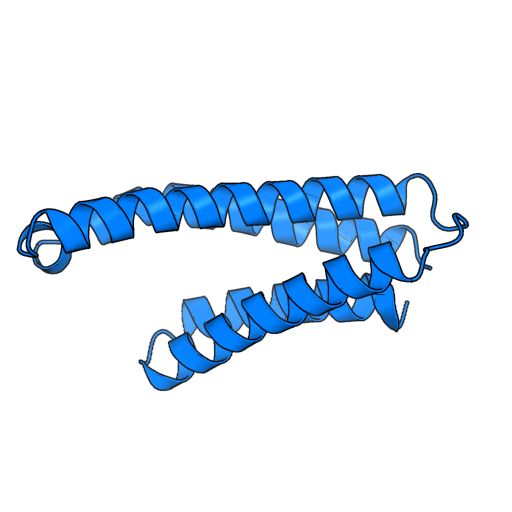.854 -3.054 1.00 96.62 85 VAL A O 1
ATOM 652 N N . ALA A 1 86 ? 1.846 -9.838 -2.875 1.00 97.31 86 ALA A N 1
ATOM 653 C CA . ALA A 1 86 ? 1.401 -10.911 -1.990 1.00 97.31 86 ALA A CA 1
ATOM 654 C C . ALA A 1 86 ? 0.787 -10.371 -0.690 1.00 97.31 86 ALA A C 1
ATOM 656 O O . ALA A 1 86 ? -0.266 -10.846 -0.260 1.00 97.31 86 ALA A O 1
ATOM 657 N N . THR A 1 87 ? 1.402 -9.349 -0.091 1.00 95.81 87 THR A N 1
ATOM 658 C CA . THR A 1 87 ? 0.899 -8.701 1.129 1.00 95.81 87 THR A CA 1
ATOM 659 C C . THR A 1 87 ? -0.473 -8.071 0.887 1.00 95.81 87 THR A C 1
ATOM 661 O O . THR A 1 87 ? -1.426 -8.355 1.614 1.00 95.81 87 THR A O 1
ATOM 664 N N . ILE A 1 88 ? -0.606 -7.273 -0.175 1.00 96.12 88 ILE A N 1
ATOM 665 C CA . ILE A 1 88 ? -1.839 -6.545 -0.502 1.00 96.12 88 ILE A CA 1
ATOM 666 C C . ILE A 1 88 ? -2.982 -7.501 -0.847 1.00 96.12 88 ILE A C 1
ATOM 668 O O . ILE A 1 88 ? -4.105 -7.323 -0.369 1.00 96.12 88 ILE A O 1
ATOM 672 N N . TRP A 1 89 ? -2.716 -8.531 -1.649 1.00 96.75 89 TRP A N 1
ATOM 673 C CA . TRP A 1 89 ? -3.730 -9.517 -2.020 1.00 96.75 89 TRP A CA 1
ATOM 674 C C . TRP A 1 89 ? -4.119 -10.422 -0.850 1.00 96.75 89 TRP A C 1
ATOM 676 O O . TRP A 1 89 ? -5.294 -10.766 -0.714 1.00 96.75 89 TRP A O 1
ATOM 686 N N . SER A 1 90 ? -3.187 -10.729 0.057 1.00 97.38 90 SER A N 1
ATOM 687 C CA . SER A 1 90 ? -3.519 -11.409 1.316 1.00 97.38 90 SER A CA 1
ATOM 688 C C . SER A 1 90 ? -4.473 -10.564 2.164 1.00 97.38 90 SER A C 1
ATOM 690 O O . SER A 1 90 ? -5.469 -11.083 2.675 1.00 97.38 90 SER A O 1
ATOM 692 N N . SER A 1 91 ? -4.235 -9.249 2.262 1.00 95.50 91 SER A N 1
ATOM 693 C CA . SER A 1 91 ? -5.164 -8.327 2.925 1.00 95.50 91 SER A CA 1
ATOM 694 C C . SER A 1 91 ? -6.518 -8.263 2.217 1.00 95.50 91 SER A C 1
ATOM 696 O O . SER A 1 91 ? -7.547 -8.317 2.886 1.00 95.50 91 SER A O 1
ATOM 698 N N . ALA A 1 92 ? -6.544 -8.202 0.882 1.00 96.94 92 ALA A N 1
ATOM 699 C CA . ALA A 1 92 ? -7.781 -8.191 0.100 1.00 96.94 92 ALA A CA 1
ATOM 700 C C . ALA A 1 92 ? -8.645 -9.433 0.364 1.00 96.94 92 ALA A C 1
ATOM 702 O O . ALA A 1 92 ? -9.834 -9.318 0.672 1.00 96.94 92 ALA A O 1
ATOM 703 N N . LEU A 1 93 ? -8.026 -10.617 0.325 1.00 98.00 93 LEU A N 1
ATOM 704 C CA . LEU A 1 93 ? -8.688 -11.881 0.628 1.00 98.00 93 LEU A CA 1
ATOM 705 C C . LEU A 1 93 ? -9.232 -11.897 2.059 1.00 98.00 93 LEU A C 1
ATOM 707 O O . LEU A 1 93 ? -10.347 -12.365 2.298 1.00 98.00 93 LEU A O 1
ATOM 711 N N . TYR A 1 94 ? -8.459 -11.387 3.018 1.00 98.06 94 TYR A N 1
ATOM 712 C CA . TYR A 1 94 ? -8.896 -11.325 4.406 1.00 98.06 94 TYR A CA 1
ATOM 713 C C . TYR A 1 94 ? -10.074 -10.359 4.598 1.00 98.06 94 TYR A C 1
ATOM 715 O O . TYR A 1 94 ? -11.054 -10.724 5.247 1.00 98.06 94 TYR A O 1
ATOM 723 N N . TYR A 1 95 ? -10.034 -9.175 3.980 1.00 97.50 95 TYR A N 1
ATOM 724 C CA . TYR A 1 95 ? -11.147 -8.224 3.991 1.00 97.50 95 TYR A CA 1
ATOM 725 C C . TYR A 1 95 ? -12.418 -8.828 3.402 1.00 97.50 95 TYR A C 1
ATOM 727 O O . TYR A 1 95 ? -13.474 -8.745 4.029 1.00 97.50 95 TYR A O 1
ATOM 735 N N . TYR A 1 96 ? -12.309 -9.506 2.257 1.00 98.06 96 TYR A N 1
ATOM 736 C CA . TYR A 1 96 ? -13.434 -10.196 1.635 1.00 98.06 96 TYR A CA 1
ATOM 737 C C . TYR A 1 96 ? -14.043 -11.242 2.580 1.00 98.06 96 TYR A C 1
ATOM 739 O O . TYR A 1 96 ? -15.243 -11.213 2.849 1.00 98.06 96 TYR A O 1
ATOM 747 N N . LYS A 1 97 ? -13.206 -12.098 3.186 1.00 98.19 97 LYS A N 1
ATOM 748 C CA . LYS A 1 97 ? -13.639 -13.114 4.164 1.00 98.19 97 LYS A CA 1
ATOM 749 C C . LYS A 1 97 ? -14.304 -12.527 5.415 1.00 98.19 97 LYS A C 1
ATOM 751 O O . LYS A 1 97 ? -15.033 -13.242 6.098 1.00 98.19 97 LYS A O 1
ATOM 756 N N . LYS A 1 98 ? -14.040 -11.261 5.747 1.00 97.62 98 LYS A N 1
ATOM 757 C CA . LYS A 1 98 ? -14.630 -10.550 6.895 1.00 97.62 98 LYS A CA 1
ATOM 758 C C . LYS A 1 98 ? -15.780 -9.613 6.513 1.00 97.62 98 LYS A C 1
ATOM 760 O O . LYS A 1 98 ? -16.259 -8.882 7.371 1.00 97.62 98 LYS A O 1
ATOM 765 N N . GLY A 1 99 ? -16.228 -9.632 5.256 1.00 96.62 99 GLY A N 1
ATOM 766 C CA . GLY A 1 99 ? -17.337 -8.801 4.778 1.00 96.62 99 GLY A CA 1
ATOM 767 C C . GLY A 1 99 ? -16.977 -7.330 4.547 1.00 96.62 99 GLY A C 1
ATOM 768 O O . GLY A 1 99 ? -17.858 -6.516 4.288 1.00 96.62 99 GLY A O 1
ATOM 769 N N . LEU A 1 100 ? -15.691 -6.970 4.588 1.00 94.69 100 LEU A N 1
ATOM 770 C CA . LEU A 1 100 ? -15.197 -5.617 4.315 1.00 94.69 100 LEU A CA 1
ATOM 771 C C . LEU A 1 100 ? -14.972 -5.430 2.807 1.00 94.69 100 LEU A C 1
ATOM 773 O O . LEU A 1 100 ? -13.855 -5.204 2.342 1.00 94.69 100 LEU A O 1
ATOM 777 N N . VAL A 1 101 ? -16.054 -5.568 2.034 1.00 96.62 101 VAL A N 1
ATOM 778 C CA . VAL A 1 101 ? -16.023 -5.594 0.561 1.00 96.62 101 VAL A CA 1
ATOM 779 C C . VAL A 1 101 ? -15.375 -4.346 -0.055 1.00 96.62 101 VAL A C 1
ATOM 781 O O . VAL A 1 101 ? -14.525 -4.527 -0.927 1.00 96.62 101 VAL A O 1
ATOM 784 N N . PRO A 1 102 ? -15.667 -3.102 0.386 1.00 94.50 102 PRO A N 1
ATOM 785 C CA . PRO A 1 102 ? -15.026 -1.920 -0.194 1.00 94.50 102 PRO A CA 1
ATOM 786 C C . PRO A 1 102 ? -13.497 -1.964 -0.086 1.00 94.50 102 PRO A C 1
ATOM 788 O O . PRO A 1 102 ? -12.797 -1.711 -1.066 1.00 94.50 102 PRO A O 1
ATOM 791 N N . ASN A 1 103 ? -12.973 -2.374 1.074 1.00 94.81 103 ASN A N 1
ATOM 792 C CA . ASN A 1 103 ? -11.534 -2.504 1.289 1.00 94.81 103 ASN A CA 1
ATOM 793 C C . ASN A 1 103 ? -10.943 -3.587 0.386 1.00 94.81 103 ASN A C 1
ATOM 795 O O . ASN A 1 103 ? -9.906 -3.357 -0.227 1.00 94.81 103 ASN A O 1
ATOM 799 N N . ALA A 1 104 ? -11.618 -4.737 0.277 1.00 97.06 104 ALA A N 1
ATOM 800 C CA . ALA A 1 104 ? -11.185 -5.833 -0.582 1.00 97.06 104 ALA A CA 1
ATOM 801 C C . ALA A 1 104 ? -11.109 -5.420 -2.059 1.00 97.06 104 ALA A C 1
ATOM 803 O O . ALA A 1 104 ? -10.150 -5.775 -2.741 1.00 97.06 104 ALA A O 1
ATOM 804 N N . VAL A 1 105 ? -12.090 -4.657 -2.550 1.00 97.38 105 VAL A N 1
ATOM 805 C CA . VAL A 1 105 ? -12.111 -4.161 -3.933 1.00 97.38 105 VAL A CA 1
ATOM 806 C C . VAL A 1 105 ? -10.946 -3.211 -4.176 1.00 97.38 105 VAL A C 1
ATOM 808 O O . VAL A 1 105 ? -10.174 -3.437 -5.107 1.00 97.38 105 VAL A O 1
ATOM 811 N N . VAL A 1 106 ? -10.777 -2.192 -3.325 1.00 96.00 106 VAL A N 1
ATOM 812 C CA . VAL A 1 106 ? -9.698 -1.208 -3.486 1.00 96.00 106 VAL A CA 1
ATOM 813 C C . VAL A 1 106 ? -8.342 -1.906 -3.502 1.00 96.00 106 VAL A C 1
ATOM 815 O O . VAL A 1 106 ? -7.604 -1.744 -4.471 1.00 96.00 106 VAL A O 1
ATOM 818 N N . THR A 1 107 ? -8.034 -2.735 -2.497 1.00 95.56 107 THR A N 1
ATOM 819 C CA . THR A 1 107 ? -6.730 -3.411 -2.411 1.00 95.56 107 THR A CA 1
ATOM 820 C C . THR A 1 107 ? -6.506 -4.415 -3.541 1.00 95.56 107 THR A C 1
ATOM 822 O O . THR A 1 107 ? -5.382 -4.521 -4.032 1.00 95.56 107 THR A O 1
ATOM 825 N N . SER A 1 108 ? -7.548 -5.107 -4.015 1.00 96.88 108 SER A N 1
ATOM 826 C CA . SER A 1 108 ? -7.437 -5.999 -5.180 1.00 96.88 108 SER A CA 1
ATOM 827 C C . SER A 1 108 ? -7.085 -5.226 -6.448 1.00 96.88 108 SER A C 1
ATOM 829 O O . SER A 1 108 ? -6.184 -5.641 -7.177 1.00 96.88 108 SER A O 1
ATOM 831 N N . VAL A 1 109 ? -7.746 -4.088 -6.690 1.00 97.88 109 VAL A N 1
ATOM 832 C CA . VAL A 1 109 ? -7.503 -3.247 -7.871 1.00 97.88 109 VAL A CA 1
ATOM 833 C C . VAL A 1 109 ? -6.078 -2.707 -7.865 1.00 97.88 109 VAL A C 1
ATOM 835 O O . VAL A 1 109 ? -5.351 -2.923 -8.832 1.00 97.88 109 VAL A O 1
ATOM 838 N N . VAL A 1 110 ? -5.631 -2.062 -6.782 1.00 96.88 110 VAL A N 1
ATOM 839 C CA . VAL A 1 110 ? -4.270 -1.492 -6.752 1.00 96.88 110 VAL A CA 1
ATOM 840 C C . VAL A 1 110 ? -3.178 -2.560 -6.699 1.00 96.88 110 VAL A C 1
ATOM 842 O O . VAL A 1 110 ? -2.136 -2.393 -7.329 1.00 96.88 110 VAL A O 1
ATOM 845 N N . GLY A 1 111 ? -3.430 -3.702 -6.052 1.00 96.31 111 GLY A N 1
ATOM 846 C CA . GLY A 1 111 ? -2.535 -4.858 -6.123 1.00 96.31 111 GLY A CA 1
ATOM 847 C C . GLY A 1 111 ? -2.450 -5.443 -7.538 1.00 96.31 111 GLY A C 1
ATOM 848 O O . GLY A 1 111 ? -1.368 -5.808 -7.990 1.00 96.31 111 GLY A O 1
ATOM 849 N N . GLY A 1 112 ? -3.569 -5.470 -8.268 1.00 97.00 112 GLY A N 1
ATOM 850 C CA . GLY A 1 112 ? -3.612 -5.870 -9.674 1.00 97.00 112 GLY A CA 1
ATOM 851 C C . GLY A 1 112 ? -2.845 -4.908 -10.581 1.00 97.00 112 GLY A C 1
ATOM 852 O O . GLY A 1 112 ? -2.053 -5.358 -11.405 1.00 97.00 112 GLY A O 1
ATOM 853 N N . LEU A 1 113 ? -2.999 -3.593 -10.383 1.00 96.75 113 LEU A N 1
ATOM 854 C CA . LEU A 1 113 ? -2.207 -2.573 -11.083 1.00 96.75 113 LEU A CA 1
ATOM 855 C C . LEU A 1 113 ? -0.705 -2.739 -10.812 1.00 96.75 113 LEU A C 1
ATOM 857 O O . LEU A 1 113 ? 0.103 -2.675 -11.738 1.00 96.75 113 LEU A O 1
ATOM 861 N N . GLN A 1 114 ? -0.324 -3.020 -9.564 1.00 96.25 114 GLN A N 1
ATOM 862 C CA . GLN A 1 114 ? 1.067 -3.278 -9.194 1.00 96.25 114 GLN A CA 1
ATOM 863 C C . GLN A 1 114 ? 1.640 -4.515 -9.891 1.00 96.25 114 GLN A C 1
ATOM 865 O O . GLN A 1 114 ? 2.755 -4.463 -10.410 1.00 96.25 114 GLN A O 1
ATOM 870 N N . ALA A 1 115 ? 0.888 -5.617 -9.910 1.00 95.56 115 ALA A N 1
ATOM 871 C CA . ALA A 1 115 ? 1.313 -6.840 -10.578 1.00 95.56 115 ALA A CA 1
ATOM 872 C C . ALA A 1 115 ? 1.413 -6.637 -12.097 1.00 95.56 115 ALA A C 1
ATOM 874 O O . ALA A 1 115 ? 2.402 -7.030 -12.712 1.00 95.56 115 ALA A O 1
ATOM 875 N N . TYR A 1 116 ? 0.421 -5.973 -12.692 1.00 94.81 116 TYR A N 1
ATOM 876 C CA . TYR A 1 116 ? 0.396 -5.683 -14.120 1.00 94.81 116 TYR A CA 1
ATOM 877 C C . TYR A 1 116 ? 1.570 -4.798 -14.538 1.00 94.81 116 TYR A C 1
ATOM 879 O O . TYR A 1 116 ? 2.345 -5.185 -15.409 1.00 94.81 116 TYR A O 1
ATOM 887 N N . SER A 1 117 ? 1.738 -3.645 -13.884 1.00 92.50 117 SER A N 1
ATOM 888 C CA . SER A 1 117 ? 2.770 -2.669 -14.244 1.00 92.50 117 SER A CA 1
ATOM 889 C C . SER A 1 117 ? 4.186 -3.231 -14.178 1.00 92.50 117 SER A C 1
ATOM 891 O O . SER A 1 117 ? 5.026 -2.803 -14.960 1.00 92.50 117 SER A O 1
ATOM 893 N N . PHE A 1 118 ? 4.446 -4.185 -13.279 1.00 90.62 118 PHE A N 1
ATOM 894 C CA . PHE A 1 118 ? 5.791 -4.700 -13.039 1.00 90.62 118 PHE A CA 1
ATOM 895 C C . PHE A 1 118 ? 6.062 -6.101 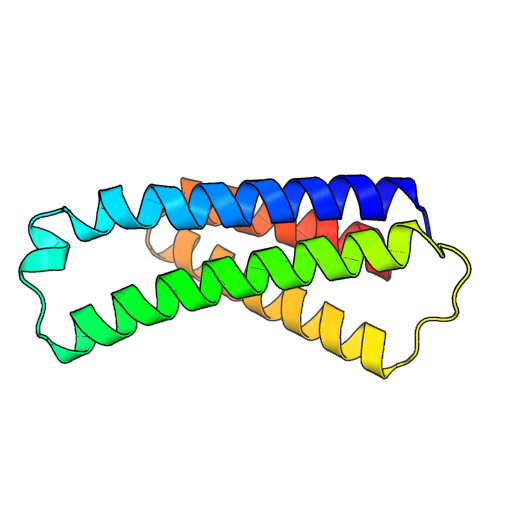-13.606 1.00 90.62 118 PHE A C 1
ATOM 897 O O . PHE A 1 118 ? 7.214 -6.474 -13.770 1.00 90.62 118 PHE A O 1
ATOM 904 N N . PHE A 1 119 ? 5.057 -6.927 -13.892 1.00 90.75 119 PHE A N 1
ATOM 905 C CA . PHE A 1 119 ? 5.310 -8.277 -14.424 1.00 90.75 119 PHE A CA 1
ATOM 906 C C . PHE A 1 119 ? 4.773 -8.493 -15.833 1.00 90.75 119 PHE A C 1
ATOM 908 O O . PHE A 1 119 ? 5.222 -9.422 -16.500 1.00 90.75 119 PHE A O 1
ATOM 915 N N . LEU A 1 120 ? 3.828 -7.665 -16.285 1.00 87.38 120 LEU A N 1
ATOM 916 C CA . LEU A 1 120 ? 3.066 -7.920 -17.508 1.00 87.38 120 LEU A CA 1
ATOM 917 C C . LEU A 1 120 ? 3.121 -6.771 -18.532 1.00 87.38 120 LEU A C 1
ATOM 919 O O . LEU A 1 120 ? 2.747 -6.998 -19.681 1.00 87.38 120 LEU A O 1
ATOM 923 N N . ALA A 1 121 ? 3.553 -5.568 -18.136 1.00 81.88 121 ALA A N 1
ATOM 924 C CA . ALA A 1 121 ? 3.505 -4.341 -18.943 1.00 81.88 121 ALA A CA 1
ATOM 925 C C . ALA A 1 121 ? 4.862 -3.857 -19.484 1.00 81.88 121 ALA A C 1
ATOM 927 O O . ALA A 1 121 ? 5.936 -4.293 -19.016 1.00 81.88 121 ALA A O 1
#

Nearest PDB structures (foldseek):
  6grj-assembly1_I  TM=5.165E-01  e=5.228E+00  Aeromonas hydrophila
  6grj-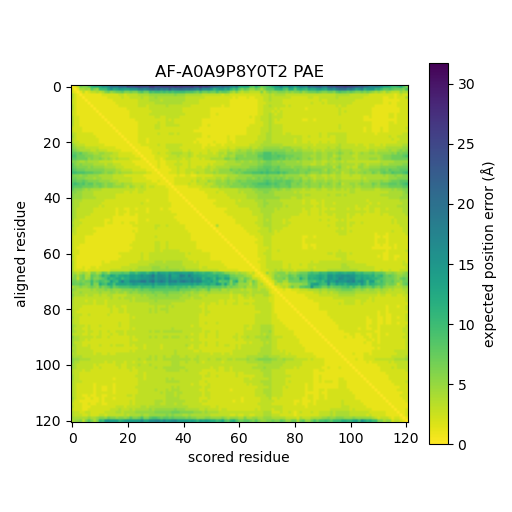assembly1_F  TM=4.959E-01  e=4.473E+00  Aeromonas hydrophila
  6h2f-assembly1_I  TM=4.601E-01  e=5.801E+00  Aeromonas hydrophila subsp. hydrophila AL09-71
  6uuj-assembly2_E  TM=2.456E-01  e=8.346E+00  Mycobacterium tuberculosis H37Rv

Foldseek 3Di:
DALVLLLVLLVLLLVVLVVLVVCLCVVCVDPVLVPDDPVCNVCVSVVSNVSSVVSNVSSVVSNVCSVPVPDDDDPVNVVVLVVVLVVLQVVLVVCVVVVVPVSNVSSPVSSVSSCCSPPPD

Mean predicted aligned error: 3.24 Å

Radius of gyration: 15.7 Å; Cα contacts (8 Å, |Δi|>4): 117; chains: 1; bounding box: 35×23×45 Å

Organism: NCBI:txid1682393

pLDDT: mean 94.49, std 5.1, range [66.06, 98.56]

Solvent-accessible surface area (backbone atoms only — not comparable to full-atom values): 6052 Å² total; per-residue (Å²): 77,43,34,66,43,17,44,53,33,13,52,48,24,41,54,47,15,52,51,50,53,56,48,47,59,58,59,61,65,36,69,74,50,65,69,49,57,70,67,61,40,49,53,51,55,52,51,51,54,50,49,20,51,51,29,39,51,54,11,52,51,25,41,55,45,30,78,44,34,82,61,86,77,48,75,62,55,52,49,54,52,52,50,51,34,53,52,36,40,52,50,15,54,50,28,46,76,68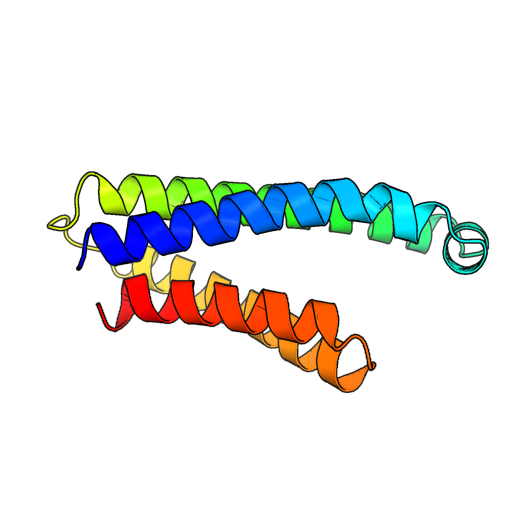,68,39,50,71,60,16,52,54,34,40,51,49,28,47,37,51,47,38,28,73,76,73,65

Sequence (121 aa):
MSSRAHQVTAIGWLLTSFGHTISAKEWQSRKDFKSIGNLAKTCGTVGWYQGSGLFLILALLNYQYSLSPTAIHTSIDKAVIATAVATIWSSALYYYKKGLVPNAVVTSVVGGLQAYSFFLA

Secondary structure (DSSP, 8-state):
--HHHHHHHHHHHHHHHHHHHHHHHHHHHSHHHHTS-HHHHHHHHHHHHHHHHHHHHHHHHHHHHHH-TTSPPPHHHHHHHHHHHHHHHHHHHHHHHTT-HHHHHHHHHHHHHHHIIIII-